Protein AF-A0A7J3SBD9-F1 (afdb_monomer_lite)

pLDDT: mean 90.38, std 11.75, range [34.44, 98.69]

Radius of gyration: 13.77 Å; chains: 1; bounding box: 32×30×34 Å

Secondary structure (DSSP, 8-state):
--------TT-EEESSSS-SHHHHTT-EEEEE-TTSEEE--SSEEEEEEEEEEE----STT-BSEEEEEEEE-SSSEEEEEESEEE---TT-EEETT-EEEEE--BTTS-TTPPP-EEEEEEETTSSS-----

Structure (mmCIF, N/CA/C/O backbone):
data_AF-A0A7J3SBD9-F1
#
_entry.id   AF-A0A7J3SBD9-F1
#
loop_
_atom_site.group_PDB
_atom_site.id
_atom_site.type_symbol
_atom_site.label_atom_id
_atom_site.label_alt_id
_atom_site.label_comp_id
_atom_site.label_asym_id
_atom_site.label_entity_id
_atom_site.label_seq_id
_atom_site.pdbx_PDB_ins_code
_atom_site.Cartn_x
_atom_site.Cartn_y
_atom_site.Cartn_z
_atom_site.occupancy
_atom_site.B_iso_or_equiv
_atom_site.auth_seq_id
_atom_site.auth_comp_id
_atom_site.auth_asym_id
_atom_site.auth_atom_id
_atom_site.pdbx_PDB_model_num
ATOM 1 N N . MET A 1 1 ? -13.596 -10.921 14.491 1.00 57.19 1 MET A N 1
ATOM 2 C CA . MET A 1 1 ? -14.164 -9.992 13.485 1.00 57.19 1 MET A CA 1
ATOM 3 C C . MET A 1 1 ? -13.246 -9.989 12.276 1.00 57.19 1 MET A C 1
ATOM 5 O O . MET A 1 1 ? -12.046 -10.115 12.472 1.00 57.19 1 MET A O 1
ATOM 9 N N . GLY A 1 2 ? -13.786 -9.919 11.061 1.00 80.25 2 GLY A N 1
ATOM 10 C CA . GLY A 1 2 ? -12.995 -9.864 9.826 1.00 80.25 2 GLY A CA 1
ATOM 11 C C . GLY A 1 2 ? -13.245 -8.557 9.080 1.00 80.25 2 GLY A C 1
ATOM 12 O O . GLY A 1 2 ? -14.334 -7.993 9.192 1.00 80.25 2 GLY A O 1
ATOM 13 N N . PHE A 1 3 ? -12.255 -8.088 8.324 1.00 86.00 3 PHE A N 1
ATOM 14 C CA . PHE A 1 3 ? -12.401 -6.937 7.434 1.00 86.00 3 PHE A CA 1
ATOM 15 C C . PHE A 1 3 ? -12.932 -7.383 6.071 1.00 86.00 3 PHE A C 1
ATOM 17 O O . PHE A 1 3 ? -12.576 -8.452 5.575 1.00 86.00 3 PHE A O 1
ATOM 24 N N . LYS A 1 4 ? -13.784 -6.558 5.456 1.00 91.50 4 LYS A N 1
ATOM 25 C CA . LYS A 1 4 ? -14.245 -6.757 4.079 1.00 91.50 4 LYS A CA 1
ATOM 26 C C . LYS A 1 4 ? -13.473 -5.822 3.165 1.00 91.50 4 LYS A C 1
ATOM 28 O O . LYS A 1 4 ? -13.714 -4.621 3.185 1.00 91.50 4 LYS A O 1
ATOM 33 N N . LEU A 1 5 ? -12.577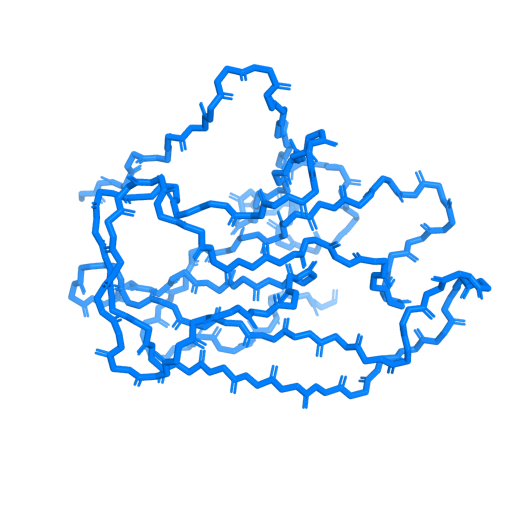 -6.390 2.369 1.00 92.44 5 LEU A N 1
ATOM 34 C CA . LEU A 1 5 ? -11.884 -5.666 1.315 1.00 92.44 5 LEU A CA 1
ATOM 35 C C . LEU A 1 5 ? -12.827 -5.477 0.119 1.00 92.44 5 LEU A C 1
ATOM 37 O O . LEU A 1 5 ? -13.402 -6.448 -0.375 1.00 92.44 5 LEU A O 1
ATOM 41 N N . LYS A 1 6 ? -12.999 -4.237 -0.332 1.00 95.62 6 LYS A N 1
ATOM 42 C CA . LYS A 1 6 ? -13.851 -3.868 -1.465 1.00 95.62 6 LYS A CA 1
ATOM 43 C C . LYS A 1 6 ? -12.973 -3.347 -2.595 1.00 95.62 6 LYS A C 1
ATOM 45 O O . LYS A 1 6 ? -12.241 -2.378 -2.425 1.00 95.62 6 LYS A O 1
ATOM 50 N N . ILE A 1 7 ? -13.053 -4.011 -3.742 1.00 94.38 7 ILE A N 1
ATOM 51 C CA . ILE A 1 7 ? -12.238 -3.715 -4.920 1.00 94.38 7 ILE A CA 1
ATOM 52 C C . ILE A 1 7 ? -13.174 -3.222 -6.032 1.00 94.38 7 ILE A C 1
ATOM 54 O O . ILE A 1 7 ? -14.200 -3.868 -6.264 1.00 94.38 7 ILE A O 1
ATOM 58 N N . PRO A 1 8 ? -12.868 -2.093 -6.699 1.00 94.25 8 PRO A N 1
ATOM 59 C CA . PRO A 1 8 ? -13.694 -1.580 -7.786 1.00 94.25 8 PRO A CA 1
ATOM 60 C C . PRO A 1 8 ? -13.836 -2.572 -8.943 1.00 94.25 8 PRO A C 1
ATOM 62 O O . PRO A 1 8 ? -12.922 -3.342 -9.247 1.00 94.25 8 PRO A O 1
ATOM 65 N N . ASN A 1 9 ? -14.963 -2.494 -9.651 1.00 93.94 9 ASN A N 1
ATOM 66 C CA . ASN A 1 9 ? -15.144 -3.232 -10.899 1.00 93.94 9 ASN A CA 1
ATOM 67 C C . ASN A 1 9 ? -14.053 -2.848 -11.912 1.00 93.94 9 ASN A C 1
ATOM 69 O O . ASN A 1 9 ? -13.695 -1.680 -12.034 1.00 93.94 9 ASN A O 1
ATOM 73 N N . GLY A 1 10 ? -13.536 -3.837 -12.644 1.00 92.44 10 GLY A N 1
ATOM 74 C CA . GLY A 1 10 ? -12.458 -3.643 -13.621 1.00 92.44 10 GLY A CA 1
ATOM 75 C C . GLY A 1 10 ? -11.044 -3.706 -13.035 1.00 92.44 10 GLY A C 1
ATOM 76 O O . GLY A 1 10 ? -10.091 -3.850 -13.795 1.00 92.44 10 GLY A O 1
ATOM 77 N N . CYS A 1 11 ? -10.894 -3.675 -11.708 1.00 95.38 11 CYS A N 1
ATOM 78 C CA . CYS A 1 11 ? -9.638 -4.014 -11.042 1.00 95.38 11 CYS A CA 1
ATOM 79 C C . CYS A 1 11 ? -9.531 -5.535 -10.841 1.00 95.38 11 CYS A C 1
ATOM 81 O O . CYS A 1 11 ? -10.537 -6.245 -10.789 1.00 95.38 11 CYS A O 1
ATOM 83 N N . TRP A 1 12 ? -8.309 -6.041 -10.687 1.00 93.88 12 TRP A N 1
ATOM 84 C CA . TRP A 1 12 ? -8.058 -7.433 -10.302 1.00 93.88 12 TRP A CA 1
ATOM 85 C C . TRP A 1 12 ? -7.147 -7.489 -9.085 1.00 93.88 12 TRP A C 1
ATOM 87 O O . TRP A 1 12 ? -6.507 -6.505 -8.722 1.00 93.88 12 TRP A O 1
ATOM 97 N N . PHE A 1 13 ? -7.099 -8.642 -8.429 1.00 93.94 13 PHE A N 1
ATOM 98 C CA . PHE A 1 13 ? -6.229 -8.852 -7.283 1.00 93.94 13 PHE A CA 1
ATOM 99 C C . PHE A 1 13 ? -5.640 -10.253 -7.285 1.00 93.94 13 PHE A C 1
ATOM 101 O O . PHE A 1 13 ? -6.162 -11.165 -7.928 1.00 93.94 13 PHE A O 1
ATOM 108 N N . SER A 1 14 ? -4.557 -10.429 -6.539 1.00 90.44 14 SER A N 1
ATOM 109 C CA . SER A 1 14 ? -3.963 -11.734 -6.307 1.00 90.44 14 SER A CA 1
ATOM 110 C C . SER A 1 14 ? -3.364 -11.823 -4.915 1.00 90.44 14 SER A C 1
ATOM 112 O O . SER A 1 14 ? -2.690 -10.910 -4.450 1.00 90.44 14 SER A O 1
ATOM 114 N N . PHE A 1 15 ? -3.563 -12.969 -4.275 1.00 86.88 15 PHE A N 1
ATOM 115 C CA . PHE A 1 15 ? -2.837 -13.334 -3.063 1.00 86.88 15 PHE A CA 1
ATOM 116 C C . PHE A 1 15 ? -1.486 -13.986 -3.371 1.00 86.88 15 PHE A C 1
ATOM 118 O O . PHE A 1 15 ? -0.675 -14.116 -2.467 1.00 86.88 15 PHE A O 1
ATOM 125 N N . PHE A 1 16 ? -1.217 -14.386 -4.621 1.00 81.75 16 PHE A N 1
ATOM 126 C CA . PHE A 1 16 ? -0.141 -15.335 -4.945 1.00 81.75 16 PHE A CA 1
ATOM 127 C C . PHE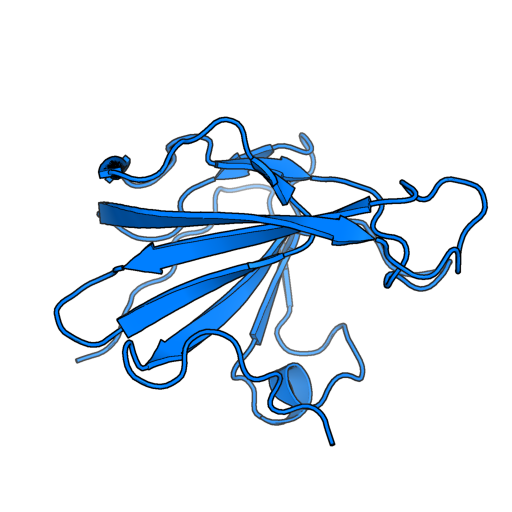 A 1 16 ? 0.767 -14.903 -6.100 1.00 81.75 16 PHE A C 1
ATOM 129 O O . PHE A 1 16 ? 1.577 -15.700 -6.566 1.00 81.75 16 PHE A O 1
ATOM 136 N N . ASN A 1 17 ? 0.640 -13.669 -6.598 1.00 75.44 17 ASN A N 1
ATOM 137 C CA . ASN A 1 17 ? 1.406 -13.236 -7.773 1.00 75.44 17 ASN A CA 1
ATOM 138 C C . ASN A 1 17 ? 2.870 -12.883 -7.466 1.00 75.44 17 ASN A C 1
ATOM 140 O O . ASN A 1 17 ? 3.661 -12.650 -8.380 1.00 75.44 17 ASN A O 1
ATOM 144 N N . SER A 1 18 ? 3.237 -12.868 -6.187 1.00 67.06 18 SER A N 1
ATOM 145 C CA . SER A 1 18 ? 4.558 -12.471 -5.727 1.00 67.06 18 SER A CA 1
ATOM 146 C C . SER A 1 18 ? 5.181 -13.590 -4.878 1.00 67.06 18 SER A C 1
ATOM 148 O O . SER A 1 18 ? 4.494 -14.209 -4.066 1.00 67.06 18 SER A O 1
ATOM 150 N N . PRO A 1 19 ? 6.487 -13.886 -5.030 1.00 63.72 19 PRO A N 1
ATOM 151 C CA . PRO A 1 19 ? 7.137 -15.003 -4.336 1.00 63.72 19 PRO A CA 1
ATOM 152 C C . PRO A 1 19 ? 7.422 -14.721 -2.851 1.00 63.72 19 PRO A C 1
ATOM 154 O O . PRO A 1 19 ? 7.948 -15.599 -2.156 1.00 63.72 19 PRO A O 1
ATOM 157 N N . TYR A 1 20 ? 7.112 -13.505 -2.380 1.00 65.12 20 TYR A N 1
ATOM 158 C CA . TYR A 1 20 ? 7.392 -13.044 -1.025 1.00 65.12 20 TYR A CA 1
ATOM 159 C C . TYR A 1 20 ? 6.582 -13.824 0.019 1.00 65.12 20 TYR A C 1
ATOM 161 O O . TYR A 1 20 ? 5.431 -14.188 -0.241 1.00 65.12 20 TYR A O 1
ATOM 169 N N . PRO A 1 21 ? 7.143 -14.083 1.214 1.00 59.38 21 PRO A N 1
ATOM 170 C CA . PRO A 1 21 ? 6.483 -14.936 2.200 1.00 59.38 21 PRO A CA 1
ATOM 171 C C . PRO A 1 21 ? 5.085 -14.484 2.620 1.00 59.38 21 PRO A C 1
ATOM 173 O O . PRO A 1 21 ? 4.250 -15.349 2.865 1.00 59.38 21 PRO A O 1
ATOM 176 N N . SER A 1 22 ? 4.781 -13.182 2.599 1.00 60.03 22 SER A N 1
ATOM 177 C CA . SER A 1 22 ? 3.434 -12.689 2.904 1.00 60.03 22 SER A CA 1
ATOM 178 C C . SER A 1 22 ? 2.363 -13.185 1.920 1.00 60.03 22 SER A C 1
ATOM 180 O O . SER A 1 22 ? 1.233 -13.446 2.325 1.00 60.03 22 SER A O 1
ATOM 182 N N . HIS A 1 23 ? 2.716 -13.443 0.661 1.00 70.44 23 HIS A N 1
ATOM 183 C CA . HIS A 1 23 ? 1.831 -14.095 -0.310 1.00 70.44 23 HIS A CA 1
ATOM 184 C C . HIS A 1 23 ? 1.715 -15.606 -0.076 1.00 70.44 23 HIS A C 1
ATOM 186 O O . HIS A 1 23 ? 0.644 -16.186 -0.243 1.00 70.44 23 HIS A O 1
ATOM 192 N N . ARG A 1 24 ? 2.785 -16.259 0.400 1.00 64.75 24 ARG A N 1
ATOM 193 C CA . ARG A 1 24 ? 2.741 -17.685 0.780 1.00 64.75 24 ARG A CA 1
ATOM 194 C C . ARG A 1 24 ? 1.831 -17.923 1.983 1.00 64.75 24 ARG A C 1
ATOM 196 O O . ARG A 1 24 ? 1.109 -18.913 2.007 1.00 64.75 24 ARG A O 1
ATOM 203 N N . SER A 1 25 ? 1.838 -17.013 2.958 1.00 67.38 25 SER A N 1
ATOM 204 C CA . SER A 1 25 ? 0.944 -17.055 4.121 1.00 67.38 25 SER A CA 1
ATOM 205 C C . SER A 1 25 ? -0.437 -16.447 3.862 1.00 67.38 25 SER A C 1
ATOM 207 O O . SER A 1 25 ? -1.233 -16.378 4.794 1.00 67.38 25 SER A O 1
ATOM 209 N N . SER A 1 26 ? -0.739 -16.004 2.631 1.00 71.50 26 SER A N 1
ATOM 210 C CA . SER A 1 26 ? -1.988 -15.293 2.294 1.00 71.50 26 SER A CA 1
ATOM 211 C C . SER A 1 26 ? -2.257 -14.072 3.192 1.00 71.50 26 SER A C 1
ATOM 213 O O . SER A 1 26 ? -3.404 -13.715 3.448 1.00 71.50 26 SER A O 1
ATOM 215 N N . SER A 1 27 ? -1.194 -13.441 3.697 1.00 77.88 27 SER A N 1
ATOM 216 C CA . SER A 1 27 ? -1.247 -12.243 4.541 1.00 77.88 27 SER A CA 1
ATOM 217 C C . SER A 1 27 ? -1.002 -10.947 3.761 1.00 77.88 27 SER A C 1
ATOM 219 O O . SER A 1 27 ? -1.042 -9.870 4.353 1.00 77.88 27 SER A O 1
ATOM 221 N N . ALA A 1 28 ? -0.749 -11.056 2.454 1.00 86.50 28 ALA A N 1
ATOM 222 C CA . ALA A 1 28 ? -0.660 -9.950 1.513 1.00 86.50 28 ALA A CA 1
ATOM 223 C C . ALA A 1 28 ? -1.627 -10.136 0.344 1.00 86.50 28 ALA A C 1
ATOM 225 O O . ALA A 1 28 ? -1.909 -11.261 -0.081 1.00 86.50 28 ALA A O 1
ATOM 226 N N . ILE A 1 29 ? -2.082 -9.016 -0.202 1.00 91.75 29 ILE A N 1
ATOM 227 C CA . ILE A 1 29 ? -2.864 -8.950 -1.426 1.00 91.75 29 ILE A CA 1
ATOM 228 C C . ILE A 1 29 ? -2.281 -7.877 -2.345 1.00 91.75 29 ILE A C 1
ATOM 230 O O . ILE A 1 29 ? -2.068 -6.737 -1.937 1.00 91.75 29 ILE A O 1
ATOM 234 N N . ASP A 1 30 ? -2.052 -8.249 -3.598 1.00 94.56 30 ASP A N 1
ATOM 235 C CA . ASP A 1 30 ? -1.683 -7.317 -4.657 1.00 94.56 30 ASP A CA 1
ATOM 236 C C . ASP A 1 30 ? -2.961 -6.912 -5.390 1.00 94.56 30 ASP A C 1
ATOM 238 O O . ASP A 1 30 ? -3.669 -7.776 -5.911 1.00 94.56 30 ASP A O 1
ATOM 242 N N . ILE A 1 31 ? -3.267 -5.616 -5.427 1.00 95.69 31 ILE A N 1
ATOM 243 C CA . ILE A 1 31 ? -4.436 -5.056 -6.115 1.00 95.69 31 ILE A CA 1
ATOM 244 C C . ILE A 1 31 ? -3.960 -4.239 -7.312 1.00 95.69 31 ILE A C 1
ATOM 246 O O . ILE A 1 31 ? -3.133 -3.335 -7.193 1.00 95.69 31 ILE A O 1
ATOM 250 N N . TYR A 1 32 ? -4.499 -4.550 -8.481 1.00 96.12 32 TYR A N 1
ATOM 251 C CA . TYR A 1 32 ? -4.113 -3.953 -9.747 1.00 96.12 32 TYR A CA 1
ATOM 252 C C . TYR A 1 32 ? -5.194 -2.980 -10.199 1.00 96.12 32 TYR A C 1
ATOM 254 O O . TYR A 1 32 ? -6.339 -3.373 -10.435 1.00 96.12 32 TYR A O 1
ATOM 262 N N . TYR A 1 33 ? -4.800 -1.717 -10.332 1.00 96.69 33 TYR A N 1
ATOM 263 C CA . TYR A 1 33 ? -5.660 -0.616 -10.748 1.00 96.69 33 TYR A CA 1
ATOM 264 C C . TYR A 1 33 ? -5.295 -0.214 -12.184 1.00 96.69 33 TYR A C 1
ATOM 266 O O . TYR A 1 33 ? -4.217 0.354 -12.373 1.00 96.69 33 TYR A O 1
ATOM 274 N N . PRO A 1 34 ? -6.147 -0.480 -13.194 1.00 94.31 34 PRO A N 1
ATOM 275 C CA . PRO A 1 34 ? -5.869 -0.125 -14.593 1.00 94.31 34 PRO A CA 1
ATOM 276 C C . PRO A 1 34 ? -5.574 1.362 -14.795 1.00 94.31 34 PRO A C 1
ATOM 278 O O . PRO A 1 34 ? -4.669 1.718 -15.542 1.00 94.31 34 PRO A O 1
ATOM 281 N N . GLU A 1 35 ? -6.298 2.213 -14.066 1.00 94.25 35 GLU A N 1
ATOM 282 C CA . GLU A 1 35 ? -6.149 3.673 -14.097 1.00 94.25 35 GLU A CA 1
ATOM 283 C C . GLU A 1 35 ? -4.904 4.165 -13.333 1.00 94.25 35 GLU A C 1
ATOM 285 O O . GLU A 1 35 ? -4.554 5.342 -13.380 1.00 94.25 35 GLU A O 1
ATOM 290 N N . GLY A 1 36 ? -4.206 3.272 -12.621 1.00 96.38 36 GLY A N 1
ATOM 291 C CA . GLY A 1 36 ? -2.975 3.598 -11.904 1.00 96.38 36 GLY A CA 1
ATOM 292 C C . GLY A 1 36 ? -3.169 4.440 -10.640 1.00 96.38 36 GLY A C 1
ATOM 293 O O . GLY A 1 36 ? -2.194 5.016 -10.155 1.00 96.38 36 GLY A O 1
ATOM 294 N N . GLU A 1 37 ? -4.378 4.498 -10.080 1.00 97.62 37 GLU A N 1
ATOM 295 C CA . GLU A 1 37 ? -4.680 5.157 -8.804 1.00 97.62 37 GLU A CA 1
ATOM 296 C C . GLU A 1 37 ? -5.125 4.127 -7.758 1.00 97.62 37 GLU A C 1
ATOM 298 O O . GLU A 1 37 ? -6.100 3.405 -7.955 1.00 97.62 37 GLU A O 1
ATOM 303 N N . GLY A 1 38 ? -4.381 4.036 -6.655 1.00 97.75 38 GLY A N 1
ATOM 304 C CA . GLY A 1 38 ? -4.719 3.194 -5.514 1.00 97.75 38 GLY A CA 1
ATOM 305 C C . GLY A 1 38 ? -5.815 3.842 -4.678 1.00 97.75 38 GLY A C 1
ATOM 306 O O . GLY A 1 38 ? -5.721 5.021 -4.334 1.00 97.75 38 GLY A O 1
ATOM 307 N N . LEU A 1 39 ? -6.834 3.059 -4.332 1.00 98.12 39 LEU A N 1
ATOM 308 C CA . LEU A 1 39 ? -8.016 3.523 -3.606 1.00 98.12 39 LEU A CA 1
ATOM 309 C C . LEU A 1 39 ? -8.145 2.805 -2.268 1.00 98.12 39 LEU A C 1
ATOM 311 O O . LEU A 1 39 ? -7.821 1.619 -2.167 1.00 98.12 39 LEU A O 1
ATOM 315 N N . MET A 1 40 ? -8.680 3.503 -1.269 1.00 97.81 40 MET A N 1
ATOM 316 C CA . MET A 1 40 ? -8.972 2.949 0.047 1.00 97.81 40 MET A CA 1
ATOM 317 C C . MET A 1 40 ? -9.959 1.778 -0.069 1.00 97.81 40 MET A C 1
ATOM 319 O O . MET A 1 40 ? -11.101 1.987 -0.483 1.00 97.81 40 MET A O 1
ATOM 323 N N . PRO A 1 41 ? -9.559 0.541 0.285 1.00 96.50 41 PRO A N 1
ATOM 324 C CA . PRO A 1 41 ? -10.375 -0.640 0.019 1.00 96.50 41 PRO A CA 1
ATOM 325 C C . PRO A 1 41 ? -11.213 -1.088 1.230 1.00 96.50 41 PRO A C 1
ATOM 327 O O . PRO A 1 41 ? -11.858 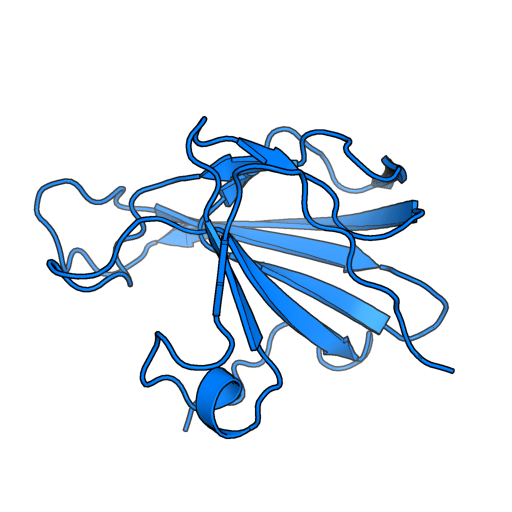-2.136 1.177 1.00 96.50 41 PRO A O 1
ATOM 330 N N . ILE A 1 42 ? -11.189 -0.329 2.331 1.00 96.12 42 ILE A N 1
ATOM 331 C CA . ILE A 1 42 ? -11.935 -0.572 3.577 1.00 96.12 42 ILE A CA 1
ATOM 332 C C . ILE A 1 42 ? -12.853 0.628 3.859 1.00 96.12 42 ILE A C 1
ATOM 334 O O . ILE A 1 42 ? -12.588 1.727 3.384 1.00 96.12 42 ILE A O 1
ATOM 338 N N . ASP A 1 43 ? -13.934 0.414 4.617 1.00 96.69 43 ASP A N 1
ATOM 339 C CA . ASP A 1 43 ? -14.985 1.414 4.874 1.00 96.69 43 ASP A CA 1
ATOM 340 C C . ASP A 1 43 ? -14.462 2.754 5.412 1.00 96.69 43 ASP A C 1
ATOM 342 O O . ASP A 1 43 ? -14.890 3.810 4.945 1.00 96.69 43 ASP A O 1
ATOM 346 N N . GLU A 1 44 ? -13.525 2.716 6.358 1.00 97.31 44 GLU A N 1
ATOM 347 C CA . GLU A 1 44 ? -12.827 3.901 6.846 1.00 97.31 44 GLU A CA 1
ATOM 348 C C . GLU A 1 44 ? -11.480 3.547 7.486 1.00 97.31 44 GLU A C 1
ATOM 350 O O . GLU A 1 44 ? -11.248 2.409 7.905 1.00 97.31 44 GLU A O 1
ATOM 355 N N . GLY A 1 45 ? -10.596 4.538 7.586 1.00 97.69 45 GLY A N 1
ATOM 356 C CA . GLY A 1 45 ? -9.324 4.423 8.288 1.00 97.69 45 GLY A CA 1
ATOM 357 C C . GLY A 1 45 ? -8.671 5.778 8.533 1.00 97.69 45 GLY A C 1
ATOM 358 O O . GLY A 1 45 ? -9.094 6.793 7.983 1.00 97.69 45 GLY A O 1
ATOM 359 N N . ILE A 1 46 ? -7.643 5.797 9.379 1.00 98.56 46 ILE A N 1
ATOM 360 C CA . ILE A 1 46 ? -6.845 7.000 9.658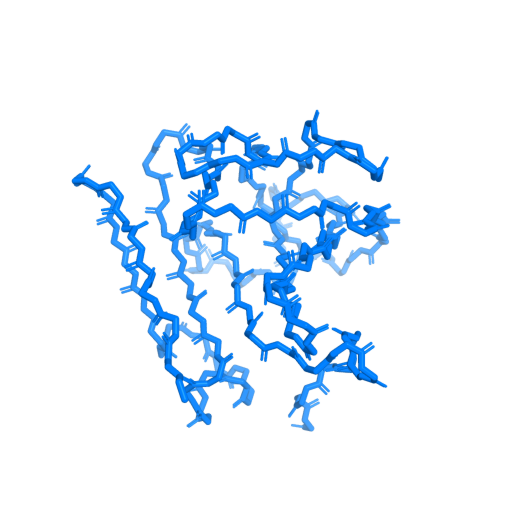 1.00 98.56 46 ILE A CA 1
ATOM 361 C C . ILE A 1 46 ? -5.408 6.737 9.231 1.00 98.56 46 ILE A C 1
ATOM 363 O O . ILE A 1 46 ? -4.805 5.756 9.672 1.00 98.56 46 ILE A O 1
ATOM 367 N N . VAL A 1 47 ? -4.854 7.617 8.401 1.00 98.69 47 VAL A N 1
ATOM 368 C CA . VAL A 1 47 ? -3.450 7.551 7.992 1.00 98.69 47 VAL A CA 1
ATOM 369 C C . VAL A 1 47 ? -2.578 7.801 9.219 1.00 98.69 47 VAL A C 1
ATOM 371 O O . VAL A 1 47 ? -2.634 8.866 9.830 1.00 98.69 47 VAL A O 1
ATOM 374 N N . LEU A 1 48 ? -1.782 6.810 9.600 1.00 98.38 48 LEU A N 1
ATOM 375 C CA . LEU A 1 48 ? -0.825 6.925 10.696 1.00 98.38 48 LEU A CA 1
ATOM 376 C C . LEU A 1 48 ? 0.491 7.514 10.205 1.00 98.38 48 LEU A C 1
ATOM 378 O O . LEU A 1 48 ? 1.058 8.389 10.851 1.00 98.38 48 LEU A O 1
ATOM 382 N N . GLU A 1 49 ? 0.965 7.029 9.060 1.00 98.12 49 GLU A N 1
ATOM 383 C CA . GLU A 1 49 ? 2.299 7.337 8.572 1.00 98.12 49 GLU A CA 1
ATOM 384 C C . GLU A 1 49 ? 2.383 7.231 7.056 1.00 98.12 49 GLU A C 1
ATOM 386 O O . GLU A 1 49 ? 1.721 6.402 6.428 1.00 98.12 49 GLU A O 1
ATOM 391 N N . VAL A 1 50 ? 3.237 8.083 6.497 1.00 98.25 50 VAL A N 1
ATOM 392 C CA . VAL A 1 50 ? 3.681 8.054 5.113 1.00 98.25 50 VAL A CA 1
ATOM 393 C C . VAL A 1 50 ? 5.197 8.190 5.129 1.00 98.25 50 VAL A C 1
ATOM 395 O O . VAL A 1 50 ? 5.721 9.208 5.579 1.00 98.25 50 VAL A O 1
ATOM 398 N N . GLU A 1 51 ? 5.891 7.190 4.605 1.00 97.56 51 GLU A N 1
ATOM 399 C CA . GLU A 1 51 ? 7.346 7.173 4.518 1.00 97.56 51 GLU A CA 1
ATOM 400 C C . GLU A 1 51 ? 7.778 6.980 3.063 1.00 97.56 51 GLU A C 1
ATOM 402 O O . GLU A 1 51 ? 7.181 6.213 2.307 1.00 97.56 51 GLU A O 1
ATOM 407 N N . LYS A 1 52 ? 8.827 7.698 2.661 1.00 97.44 52 LYS A N 1
ATOM 408 C CA . LYS A 1 52 ? 9.489 7.550 1.365 1.00 97.44 52 LYS A CA 1
ATOM 409 C C . LYS A 1 52 ? 10.890 7.012 1.617 1.00 97.44 52 LYS A C 1
ATOM 411 O O . LYS A 1 52 ? 11.642 7.630 2.366 1.00 97.44 52 LYS A O 1
ATOM 416 N N . PHE A 1 53 ? 11.262 5.940 0.934 1.00 96.12 53 PHE A N 1
ATOM 417 C CA . PHE A 1 53 ? 12.560 5.296 1.117 1.00 96.12 53 PHE A CA 1
ATOM 418 C C . PHE A 1 53 ? 13.182 4.895 -0.222 1.00 96.12 53 PHE A C 1
ATOM 420 O O . PHE A 1 53 ? 12.499 4.783 -1.241 1.00 96.12 53 PHE A O 1
ATOM 427 N N . GLU A 1 54 ? 14.503 4.740 -0.242 1.00 94.94 54 GLU A N 1
ATOM 428 C CA . GLU A 1 54 ? 15.236 4.279 -1.423 1.00 94.94 54 GLU A CA 1
ATOM 429 C C . GLU A 1 54 ? 14.987 2.789 -1.666 1.00 94.94 54 GLU A C 1
ATOM 431 O O . GLU A 1 54 ? 14.868 1.999 -0.727 1.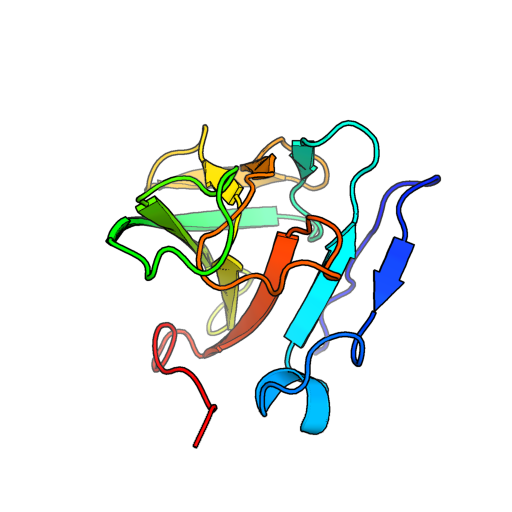00 94.94 54 GLU A O 1
ATOM 436 N N . CYS A 1 55 ? 14.917 2.391 -2.935 1.00 89.94 55 CYS A N 1
ATOM 437 C CA . CYS A 1 55 ? 14.714 0.997 -3.316 1.00 89.94 55 CYS A CA 1
ATOM 438 C C . CYS A 1 55 ? 15.731 0.545 -4.377 1.00 89.94 55 CYS A C 1
ATOM 440 O O . CYS A 1 55 ? 16.275 1.376 -5.107 1.00 89.94 55 CYS A O 1
ATOM 442 N N . PRO A 1 56 ? 16.019 -0.768 -4.478 1.00 86.38 56 PRO A N 1
ATOM 443 C CA . PRO A 1 56 ? 16.913 -1.292 -5.507 1.00 86.38 56 PRO A CA 1
ATOM 444 C C . PRO A 1 56 ? 16.391 -0.974 -6.907 1.00 86.38 56 PRO A C 1
ATOM 446 O O . PRO A 1 56 ? 15.193 -1.018 -7.131 1.00 86.38 56 PRO A O 1
ATOM 449 N N . VAL A 1 57 ? 17.261 -0.768 -7.892 1.00 82.25 57 VAL A N 1
ATOM 450 C CA . VAL A 1 57 ? 16.826 -0.553 -9.282 1.00 82.25 57 VAL A CA 1
ATOM 451 C C . VAL A 1 57 ? 16.862 -1.885 -10.037 1.00 82.25 57 VAL A C 1
ATOM 453 O O . VAL A 1 57 ? 17.847 -2.212 -10.694 1.00 82.25 57 VAL A O 1
ATOM 456 N N . ARG A 1 58 ? 15.803 -2.701 -9.908 1.00 83.50 58 ARG A N 1
ATOM 457 C CA . ARG A 1 58 ? 15.679 -3.984 -10.644 1.00 83.50 58 ARG A CA 1
ATOM 458 C C . ARG A 1 58 ? 15.130 -3.831 -12.062 1.00 83.50 58 ARG A C 1
ATOM 460 O O . ARG A 1 58 ? 15.207 -4.771 -12.852 1.00 83.50 58 ARG A O 1
ATOM 467 N N . ARG A 1 59 ? 14.568 -2.666 -12.384 1.00 83.38 59 ARG A N 1
ATOM 468 C CA . ARG A 1 59 ? 14.016 -2.326 -13.699 1.00 83.38 59 ARG A CA 1
ATOM 469 C C . ARG A 1 59 ? 14.536 -0.967 -14.143 1.00 83.38 59 ARG A C 1
ATOM 471 O O . ARG A 1 59 ? 14.737 -0.090 -13.311 1.00 83.38 59 ARG A O 1
ATOM 478 N N . ALA A 1 60 ? 14.699 -0.783 -15.450 1.00 86.94 60 ALA A N 1
ATOM 479 C CA . ALA A 1 60 ? 15.155 0.487 -16.014 1.00 86.94 60 ALA A CA 1
ATOM 480 C C . ALA A 1 60 ? 14.112 1.614 -15.890 1.00 86.94 60 ALA A C 1
ATOM 482 O O . ALA A 1 60 ? 14.478 2.782 -15.845 1.00 86.94 60 ALA A O 1
ATOM 483 N N . ASP A 1 61 ? 12.824 1.265 -15.828 1.00 90.94 61 ASP A N 1
ATOM 484 C CA . ASP A 1 61 ? 11.697 2.194 -15.694 1.00 90.94 61 ASP A CA 1
ATOM 485 C C . ASP A 1 61 ? 11.250 2.404 -14.237 1.00 90.94 61 ASP A C 1
ATOM 487 O O . ASP A 1 61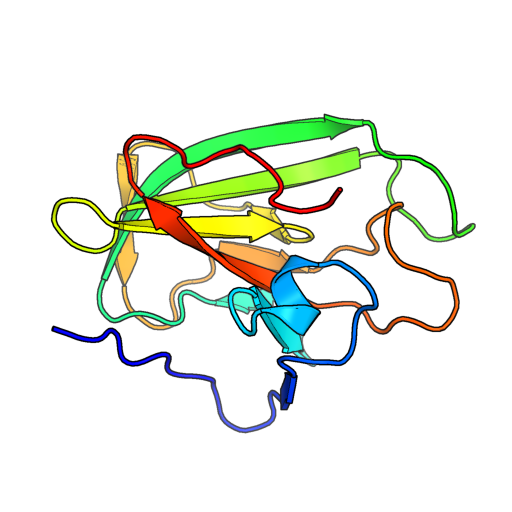 ? 10.254 3.086 -13.988 1.00 90.94 61 ASP A O 1
ATOM 491 N N . ALA A 1 62 ? 11.962 1.816 -13.270 1.00 93.06 62 ALA A N 1
ATOM 492 C CA . ALA A 1 62 ? 11.621 1.950 -11.863 1.00 93.06 62 ALA A CA 1
ATOM 493 C C . ALA A 1 62 ? 11.955 3.340 -11.312 1.00 93.06 62 ALA A C 1
ATOM 495 O O . ALA A 1 62 ? 12.978 3.948 -11.630 1.00 93.06 62 ALA A O 1
ATOM 496 N N . SER A 1 63 ? 11.104 3.805 -10.400 1.00 92.81 63 SER A N 1
ATOM 497 C CA . SER A 1 63 ? 11.436 4.907 -9.503 1.00 92.81 63 SER A CA 1
ATOM 498 C C . SER A 1 63 ? 12.615 4.503 -8.603 1.00 92.81 63 SER A C 1
ATOM 500 O O . SER A 1 63 ? 12.629 3.375 -8.112 1.00 92.81 63 SER A O 1
ATOM 502 N N . PRO A 1 64 ? 13.570 5.408 -8.305 1.00 92.56 64 PRO A N 1
ATOM 503 C CA . PRO A 1 64 ? 14.626 5.141 -7.321 1.00 92.56 64 PRO A CA 1
ATOM 504 C C . PRO A 1 64 ? 14.091 5.075 -5.879 1.00 92.56 64 PRO A C 1
ATOM 506 O O . PRO A 1 64 ? 14.806 4.685 -4.958 1.00 92.56 64 PRO A O 1
ATOM 509 N N . PHE A 1 65 ? 12.825 5.448 -5.677 1.00 95.50 65 PHE A N 1
ATOM 510 C CA . PHE A 1 65 ? 12.152 5.440 -4.385 1.00 95.50 65 PHE A CA 1
ATOM 511 C C . PHE A 1 65 ? 10.879 4.605 -4.411 1.00 95.50 65 PHE A C 1
ATOM 513 O O . PHE A 1 65 ? 10.161 4.588 -5.417 1.00 95.50 65 PHE A O 1
ATOM 520 N N . ASP A 1 66 ? 10.565 4.033 -3.258 1.00 96.88 66 ASP A N 1
ATOM 521 C CA . ASP A 1 66 ? 9.273 3.447 -2.938 1.00 96.88 66 ASP A CA 1
ATOM 522 C C . ASP A 1 66 ? 8.658 4.162 -1.727 1.00 96.88 66 ASP A C 1
ATOM 524 O O . ASP A 1 66 ? 9.264 5.061 -1.128 1.00 96.88 66 ASP A O 1
ATOM 528 N N . TYR A 1 67 ? 7.424 3.800 -1.409 1.00 97.50 67 TYR A N 1
ATOM 529 C CA . TYR A 1 67 ? 6.621 4.455 -0.396 1.00 97.50 67 TYR A CA 1
ATOM 530 C C . TYR A 1 67 ? 5.929 3.428 0.486 1.00 97.50 67 TYR A C 1
ATOM 532 O O . TYR A 1 67 ? 5.442 2.406 0.007 1.00 97.50 67 TYR A O 1
ATOM 540 N N . LEU A 1 68 ? 5.861 3.744 1.772 1.00 97.75 68 LEU A N 1
ATOM 541 C CA . LEU A 1 68 ? 5.086 3.039 2.775 1.00 97.75 68 LEU A CA 1
ATOM 542 C C . LEU A 1 68 ? 3.965 3.963 3.234 1.00 97.75 68 LEU A C 1
ATOM 544 O O . LEU A 1 68 ? 4.212 5.110 3.593 1.00 97.75 68 LEU A O 1
ATOM 548 N N . THR A 1 69 ? 2.735 3.463 3.239 1.00 98.56 69 THR A N 1
ATOM 549 C CA . THR A 1 69 ? 1.606 4.132 3.894 1.00 98.56 69 THR A CA 1
ATOM 550 C C . THR A 1 69 ? 0.992 3.182 4.910 1.00 98.56 69 THR A C 1
ATOM 552 O O . THR A 1 69 ? 0.660 2.043 4.576 1.00 98.56 69 THR A O 1
ATOM 555 N N . LEU A 1 70 ? 0.855 3.642 6.152 1.00 98.38 70 LEU A N 1
ATOM 556 C CA . LEU A 1 70 ? 0.195 2.909 7.227 1.00 98.38 70 LEU A CA 1
ATOM 557 C C . LEU A 1 70 ? -1.161 3.546 7.517 1.00 98.38 70 LEU A C 1
ATOM 559 O O . LEU A 1 70 ? -1.233 4.732 7.832 1.00 98.38 70 LEU A O 1
ATOM 563 N N . ILE A 1 71 ? -2.235 2.760 7.447 1.00 98.38 71 ILE A N 1
ATOM 564 C CA . ILE A 1 71 ? -3.602 3.222 7.723 1.00 98.38 71 ILE A CA 1
ATOM 565 C C . ILE A 1 71 ? -4.195 2.358 8.826 1.00 98.38 71 ILE A C 1
ATOM 567 O O . ILE A 1 71 ? -4.368 1.155 8.650 1.00 98.38 71 ILE A O 1
ATOM 571 N N . ARG A 1 72 ? -4.544 2.952 9.967 1.00 97.62 72 ARG A N 1
ATOM 572 C CA . ARG A 1 72 ? -5.236 2.230 11.037 1.00 97.62 72 ARG A CA 1
ATOM 573 C C . ARG A 1 72 ? -6.683 1.971 10.643 1.00 97.62 72 ARG A C 1
ATOM 575 O O . ARG A 1 72 ? -7.412 2.914 10.337 1.00 97.62 72 ARG A O 1
ATOM 582 N N . VAL A 1 73 ? -7.087 0.707 10.702 1.00 95.19 73 VAL A N 1
ATOM 583 C CA . VAL A 1 73 ? -8.447 0.235 10.437 1.00 95.19 73 VAL A CA 1
ATOM 584 C C . VAL A 1 73 ? -8.910 -0.583 11.644 1.00 95.19 73 VAL A C 1
ATOM 586 O O . VAL A 1 73 ? -8.442 -1.687 11.882 1.00 95.19 73 VAL A O 1
ATOM 589 N N . GLY A 1 74 ? -9.806 -0.026 12.460 1.00 92.69 74 GLY A N 1
ATOM 590 C CA . GLY A 1 74 ? -10.183 -0.616 13.752 1.00 92.69 74 GLY A CA 1
ATOM 591 C C . GLY A 1 74 ? -9.190 -0.321 14.886 1.00 92.69 74 GLY A C 1
ATOM 592 O O . GLY A 1 74 ? -8.384 0.604 14.793 1.00 92.69 74 GLY A O 1
ATOM 593 N N . GLU A 1 75 ? -9.287 -1.077 15.983 1.00 91.94 75 GLU A N 1
ATOM 594 C CA . GLU A 1 75 ? -8.532 -0.802 17.217 1.00 91.94 75 GLU A CA 1
ATOM 595 C C . GLU A 1 75 ? -7.042 -1.150 17.082 1.00 91.94 75 GLU A C 1
ATOM 597 O O . GLU A 1 75 ? -6.198 -0.271 17.251 1.00 91.94 75 GLU A O 1
ATOM 602 N N . ASP A 1 76 ? -6.734 -2.391 16.685 1.00 93.56 76 ASP A N 1
ATOM 603 C CA . ASP A 1 76 ? -5.370 -2.948 16.689 1.00 93.56 76 ASP A CA 1
ATOM 604 C C . ASP A 1 76 ? -4.866 -3.395 15.307 1.00 93.56 76 ASP A C 1
ATOM 606 O O . ASP A 1 76 ? -3.874 -4.124 15.207 1.00 93.56 76 ASP A O 1
ATOM 610 N N . VAL A 1 77 ? -5.535 -2.985 14.224 1.00 94.25 77 VAL A N 1
ATOM 611 C CA . VAL A 1 77 ? -5.188 -3.409 12.860 1.00 94.25 77 VAL A CA 1
ATOM 612 C C . VAL A 1 77 ? -4.764 -2.225 11.998 1.00 94.25 77 VAL A C 1
ATOM 614 O O . VAL A 1 77 ? -5.358 -1.148 12.021 1.00 94.25 77 VAL A O 1
ATOM 617 N N . VAL A 1 78 ? -3.703 -2.439 11.227 1.00 95.88 78 VAL A N 1
ATOM 618 C CA . VAL A 1 78 ? -3.103 -1.465 10.317 1.00 95.88 78 VAL A CA 1
ATOM 619 C C . VAL A 1 78 ? -3.014 -2.077 8.926 1.00 95.88 78 VAL A C 1
ATOM 621 O O . VAL A 1 78 ? -2.524 -3.192 8.762 1.00 95.88 78 VAL A O 1
ATOM 624 N N . LEU A 1 79 ? -3.472 -1.345 7.916 1.00 95.81 79 LEU A N 1
ATOM 625 C CA . LEU A 1 79 ? -3.147 -1.613 6.524 1.00 95.81 79 LEU A CA 1
ATOM 626 C C . LEU A 1 79 ? -1.752 -1.070 6.248 1.00 95.81 79 LEU A C 1
ATOM 628 O O . LEU A 1 79 ? -1.514 0.130 6.388 1.00 95.81 79 LEU A O 1
ATOM 632 N N . LYS A 1 80 ? -0.850 -1.952 5.841 1.00 96.50 80 LYS A N 1
ATOM 633 C CA . LYS A 1 80 ? 0.453 -1.591 5.297 1.00 96.50 80 LYS A CA 1
ATOM 634 C C . LYS A 1 80 ? 0.353 -1.589 3.782 1.00 96.50 80 LYS A C 1
ATOM 636 O O . LYS A 1 80 ? 0.035 -2.621 3.199 1.00 96.50 80 LYS A O 1
ATOM 641 N N . ILE A 1 81 ? 0.631 -0.447 3.166 1.00 97.44 81 ILE A N 1
ATOM 642 C CA . ILE A 1 81 ? 0.533 -0.253 1.721 1.00 97.44 81 ILE A CA 1
ATOM 643 C C . ILE A 1 81 ? 1.905 0.102 1.153 1.00 97.44 81 ILE A C 1
ATOM 645 O O . ILE A 1 81 ? 2.578 0.984 1.686 1.00 97.44 81 ILE A O 1
ATOM 649 N N . LEU A 1 82 ? 2.296 -0.575 0.070 1.00 96.62 82 LEU A N 1
ATOM 650 C CA . LEU A 1 82 ? 3.525 -0.327 -0.688 1.00 96.62 82 LEU A CA 1
ATOM 651 C C . LEU A 1 82 ? 3.228 -0.077 -2.173 1.00 96.62 82 LEU A C 1
ATOM 653 O O . LEU A 1 82 ? 2.144 -0.404 -2.664 1.00 96.62 82 LEU A O 1
ATOM 657 N N . HIS A 1 83 ? 4.217 0.464 -2.893 1.00 96.38 83 HIS A N 1
ATOM 658 C CA . HIS A 1 83 ? 4.188 0.687 -4.348 1.00 96.38 83 HIS A CA 1
ATOM 659 C C . HIS A 1 83 ? 3.162 1.734 -4.809 1.00 96.38 83 HIS A C 1
ATOM 661 O O . HIS A 1 83 ? 2.785 1.796 -5.982 1.00 96.38 83 HIS A O 1
ATOM 667 N N . VAL A 1 84 ? 2.753 2.613 -3.893 1.00 98.25 84 VAL A N 1
ATOM 668 C CA . VAL A 1 84 ? 1.838 3.727 -4.152 1.00 98.25 84 VAL A CA 1
ATOM 669 C C . VAL A 1 84 ? 2.490 5.011 -3.678 1.00 98.25 84 VAL A C 1
ATOM 671 O O . VAL A 1 84 ? 2.752 5.160 -2.492 1.00 98.25 84 VAL A O 1
ATOM 674 N N . LYS A 1 85 ? 2.729 5.962 -4.584 1.00 98.25 85 LYS A N 1
ATOM 675 C CA . LYS A 1 85 ? 3.131 7.320 -4.215 1.00 98.25 85 LYS A CA 1
ATOM 676 C C . LYS A 1 85 ? 1.917 8.034 -3.610 1.00 98.25 85 LYS A C 1
ATOM 678 O O . LYS A 1 85 ? 0.998 8.354 -4.371 1.00 98.25 85 LYS A O 1
ATOM 683 N N . PRO A 1 86 ? 1.910 8.316 -2.299 1.00 98.00 86 PRO A N 1
ATOM 684 C CA . PRO A 1 86 ? 0.715 8.784 -1.622 1.00 98.00 86 PRO A CA 1
ATOM 685 C C . PRO A 1 86 ? 0.406 10.247 -1.955 1.00 98.00 86 PRO A C 1
ATOM 687 O O . PRO A 1 86 ? 1.317 11.061 -2.142 1.00 98.00 86 PRO A O 1
ATOM 690 N N . ASN A 1 87 ? -0.883 10.579 -2.016 1.00 97.44 87 ASN A N 1
ATOM 691 C CA . ASN A 1 87 ? -1.405 11.953 -2.029 1.00 97.44 87 ASN A CA 1
ATOM 692 C C . ASN A 1 87 ? -2.061 12.345 -0.686 1.00 97.44 87 ASN A C 1
ATOM 694 O O . ASN A 1 87 ? -2.511 13.481 -0.544 1.00 97.44 87 ASN A O 1
ATOM 698 N N . VAL A 1 88 ? -2.045 11.431 0.287 1.00 98.38 88 VAL A N 1
ATOM 699 C CA . VAL A 1 88 ? -2.599 11.581 1.639 1.00 98.38 88 VAL A CA 1
ATOM 700 C C . VAL A 1 88 ? -1.535 11.960 2.673 1.00 98.38 88 VAL A C 1
ATOM 702 O O . VAL A 1 88 ? -0.331 11.842 2.418 1.00 98.38 88 VAL A O 1
ATOM 705 N N . LYS A 1 89 ? -1.961 12.414 3.858 1.00 98.19 89 LYS A N 1
ATOM 706 C CA . LYS A 1 89 ? -1.063 12.827 4.956 1.00 98.19 89 LYS A CA 1
ATOM 707 C C . LYS A 1 89 ? -1.393 12.143 6.289 1.00 98.19 89 LYS A C 1
ATOM 709 O O . LYS A 1 89 ? -2.556 11.843 6.540 1.00 98.19 89 LYS A O 1
ATOM 714 N N . PRO A 1 90 ? -0.407 11.957 7.191 1.00 98.62 90 PRO A N 1
ATOM 715 C CA . PRO A 1 90 ? -0.673 11.514 8.559 1.00 98.62 90 PRO A CA 1
ATOM 716 C C . PRO A 1 90 ? -1.765 12.346 9.248 1.00 98.62 90 PRO A C 1
ATOM 718 O O . PRO A 1 90 ? -1.761 13.575 9.175 1.00 98.62 90 PRO A O 1
ATOM 721 N N . GLY A 1 91 ? -2.695 11.665 9.917 1.00 98.50 91 GLY A N 1
ATOM 722 C CA . GLY A 1 91 ? -3.871 12.244 10.568 1.00 98.50 91 GLY A CA 1
ATOM 723 C C . GLY A 1 91 ? -5.110 12.362 9.676 1.00 98.50 91 GLY A C 1
ATOM 724 O O . GLY A 1 91 ? -6.199 12.607 10.192 1.00 98.50 91 GLY A O 1
ATOM 725 N N . GLU A 1 92 ? -4.981 12.165 8.363 1.00 98.62 92 GLU A N 1
ATOM 726 C CA . GLU A 1 92 ? -6.112 12.201 7.439 1.00 98.62 92 GLU A CA 1
ATOM 727 C C . GLU A 1 92 ? -7.037 10.996 7.639 1.00 98.62 92 GLU A C 1
ATOM 729 O O . GLU A 1 92 ? -6.582 9.859 7.806 1.00 98.62 92 GLU A O 1
ATOM 734 N N . LYS A 1 93 ? -8.348 11.257 7.636 1.00 98.50 93 LYS A N 1
ATOM 735 C CA . LYS A 1 93 ? -9.374 10.217 7.654 1.00 98.50 93 LYS A CA 1
ATOM 736 C C . LYS A 1 93 ? -9.774 9.908 6.217 1.00 98.50 93 LYS A C 1
ATOM 738 O O . LYS A 1 93 ? -10.180 10.813 5.498 1.00 98.50 93 LYS A O 1
ATOM 743 N N . LEU A 1 94 ? -9.682 8.639 5.847 1.00 98.50 94 LEU A N 1
ATOM 744 C CA . LEU A 1 94 ? -10.083 8.134 4.541 1.00 98.50 94 LEU A CA 1
ATOM 745 C C . LEU A 1 94 ? -11.339 7.284 4.674 1.00 98.50 94 LEU A C 1
ATOM 747 O O . LEU A 1 94 ? -11.537 6.592 5.679 1.00 98.50 94 LEU A O 1
ATOM 751 N N . HIS A 1 95 ? -12.145 7.308 3.629 1.00 98.31 95 HIS A N 1
ATOM 752 C CA . HIS A 1 95 ? -13.331 6.499 3.432 1.00 98.31 95 HIS A CA 1
ATOM 753 C C . HIS A 1 95 ? -13.152 5.573 2.231 1.00 98.31 95 HIS A C 1
ATOM 755 O O . HIS A 1 95 ? -12.266 5.758 1.399 1.00 98.31 95 HIS A O 1
ATOM 761 N N . LEU A 1 96 ? -13.994 4.545 2.148 1.00 98.06 96 LEU A N 1
ATOM 762 C CA . LEU A 1 96 ? -14.007 3.619 1.020 1.00 98.06 96 LEU A CA 1
ATOM 763 C C . LEU A 1 96 ? -13.999 4.351 -0.329 1.00 98.06 96 LEU A C 1
ATOM 765 O O . LEU A 1 96 ? -14.915 5.112 -0.632 1.00 98.06 96 LEU A O 1
ATOM 769 N N . GLY A 1 97 ? -13.025 4.012 -1.171 1.00 97.56 97 GLY A N 1
ATOM 770 C CA . GLY A 1 97 ? -12.883 4.565 -2.514 1.00 97.56 97 GLY A CA 1
ATOM 771 C C . GLY A 1 97 ? -12.108 5.879 -2.583 1.00 97.56 97 GLY A C 1
ATOM 772 O O . GLY A 1 97 ? -11.809 6.306 -3.694 1.00 97.56 97 GLY A O 1
ATOM 773 N N . ASP A 1 98 ? -11.737 6.487 -1.452 1.00 98.38 98 ASP A N 1
ATOM 774 C CA . ASP A 1 98 ? -10.891 7.680 -1.465 1.00 98.38 98 ASP A CA 1
ATOM 775 C C . ASP A 1 98 ? -9.517 7.362 -2.083 1.00 98.38 98 ASP A C 1
ATOM 777 O O . ASP A 1 98 ? -8.958 6.282 -1.834 1.00 98.38 98 ASP A O 1
ATOM 781 N N . PRO A 1 99 ? -8.948 8.280 -2.885 1.00 98.06 99 PRO A N 1
ATOM 782 C CA . PRO A 1 99 ? -7.639 8.086 -3.489 1.00 98.06 99 PRO A CA 1
ATOM 783 C C . PRO A 1 99 ? -6.549 8.120 -2.419 1.00 98.06 99 PRO A C 1
ATOM 785 O O . PRO A 1 99 ? -6.422 9.086 -1.675 1.00 98.06 99 PRO A O 1
ATOM 788 N N . ILE A 1 100 ? -5.742 7.059 -2.370 1.00 98.38 100 ILE A N 1
ATOM 789 C CA . ILE A 1 100 ? -4.541 6.970 -1.527 1.00 98.38 100 ILE A CA 1
ATOM 790 C C . ILE A 1 100 ? -3.333 7.540 -2.265 1.00 98.38 100 ILE A C 1
ATOM 792 O O . ILE A 1 100 ? -2.430 8.113 -1.650 1.00 98.38 100 ILE A O 1
ATOM 796 N N . GLY A 1 101 ? -3.280 7.349 -3.586 1.00 98.38 101 GLY A N 1
ATOM 797 C CA . GLY A 1 101 ? -2.208 7.877 -4.414 1.00 98.38 101 GLY A CA 1
ATOM 798 C C . GLY A 1 101 ? -1.974 7.104 -5.705 1.00 98.38 101 GLY A C 1
ATOM 799 O O . GLY A 1 101 ? -2.707 6.189 -6.067 1.00 98.38 101 GLY A O 1
ATOM 800 N N . LYS A 1 102 ? -0.907 7.472 -6.412 1.00 98.44 102 LYS A N 1
ATOM 801 C CA . LYS A 1 102 ? -0.577 6.914 -7.727 1.00 98.44 102 LYS A CA 1
ATOM 802 C C . LYS A 1 102 ? 0.240 5.631 -7.591 1.00 98.44 102 LYS A C 1
ATOM 804 O O . LYS A 1 102 ? 1.285 5.646 -6.942 1.00 98.44 102 LYS A O 1
ATOM 809 N N . ILE A 1 103 ? -0.166 4.559 -8.266 1.00 97.88 103 ILE A N 1
ATOM 810 C CA . ILE A 1 103 ? 0.627 3.330 -8.370 1.00 97.88 103 ILE A CA 1
ATOM 811 C C . ILE A 1 103 ? 1.925 3.634 -9.129 1.00 97.88 103 ILE A C 1
ATOM 813 O O . ILE A 1 103 ? 1.909 4.250 -10.199 1.00 97.88 103 ILE A O 1
ATOM 817 N N . ILE A 1 104 ? 3.061 3.215 -8.574 1.00 96.69 104 ILE A N 1
ATOM 818 C CA . ILE A 1 104 ? 4.381 3.444 -9.168 1.00 96.69 104 ILE A CA 1
ATOM 819 C C . ILE A 1 104 ? 5.019 2.148 -9.657 1.00 96.69 104 ILE A C 1
ATOM 821 O O . ILE A 1 104 ? 4.725 1.051 -9.185 1.00 96.69 104 ILE A O 1
ATOM 825 N N . VAL A 1 105 ? 5.969 2.290 -10.580 1.00 95.38 105 VAL A N 1
ATOM 826 C CA . VAL A 1 105 ? 6.922 1.222 -10.878 1.00 95.38 105 VAL A CA 1
ATOM 827 C C . VAL A 1 105 ? 7.962 1.205 -9.756 1.00 95.38 105 VAL A C 1
ATOM 829 O O . VAL A 1 105 ? 8.951 1.937 -9.805 1.00 95.38 105 VAL A O 1
ATOM 832 N N . SER A 1 106 ? 7.707 0.422 -8.708 1.00 93.81 106 SER A N 1
ATOM 833 C CA . SER A 1 106 ? 8.673 0.229 -7.624 1.00 93.81 106 SER A CA 1
ATOM 834 C C . SER A 1 106 ? 9.893 -0.555 -8.107 1.00 93.81 106 SER A C 1
ATOM 836 O O . SER A 1 106 ? 9.780 -1.504 -8.887 1.00 93.81 106 SER A O 1
ATOM 838 N N . GLY A 1 107 ? 11.064 -0.190 -7.594 1.00 91.38 107 GLY A N 1
ATOM 839 C CA . GLY A 1 107 ? 12.313 -0.896 -7.840 1.00 91.38 107 GLY A CA 1
ATOM 840 C C . GLY A 1 107 ? 12.379 -2.315 -7.254 1.00 91.38 107 GLY A C 1
ATOM 841 O O . GLY A 1 107 ? 13.206 -3.123 -7.683 1.00 91.38 107 GLY A O 1
ATOM 842 N N . PHE A 1 108 ? 11.473 -2.674 -6.338 1.00 89.12 108 PHE A N 1
ATOM 843 C CA . PHE A 1 108 ? 11.334 -4.055 -5.859 1.00 89.12 108 PHE A CA 1
ATOM 844 C C . PHE A 1 108 ? 10.646 -4.976 -6.872 1.00 89.12 108 PHE A C 1
ATOM 846 O O . PHE A 1 108 ? 10.868 -6.192 -6.832 1.00 89.12 108 PHE A O 1
ATOM 853 N N . LEU A 1 109 ? 9.849 -4.419 -7.790 1.00 89.62 109 LEU A N 1
ATOM 854 C CA . LEU A 1 109 ? 9.120 -5.196 -8.786 1.00 89.62 109 LEU A CA 1
ATOM 855 C C . LEU A 1 109 ? 10.082 -5.854 -9.772 1.00 89.62 109 LEU A C 1
ATOM 857 O O . LEU A 1 109 ? 11.035 -5.246 -10.262 1.00 89.62 109 LEU A O 1
ATOM 861 N N . SER A 1 110 ? 9.795 -7.110 -10.107 1.00 88.25 110 SER A N 1
ATOM 862 C CA . SER A 1 110 ? 10.536 -7.801 -11.160 1.00 88.25 110 SER A CA 1
ATOM 863 C C . SER A 1 110 ? 10.135 -7.254 -12.539 1.00 88.25 110 SER A C 1
ATOM 865 O O . SER A 1 110 ? 9.032 -6.718 -12.685 1.00 88.25 110 SER A O 1
ATOM 867 N N . PRO A 1 111 ? 10.978 -7.400 -13.579 1.00 85.81 111 PRO A N 1
ATOM 868 C CA . PRO A 1 111 ? 10.665 -6.909 -14.926 1.00 85.81 111 PRO A CA 1
ATOM 869 C C . PRO A 1 111 ? 9.359 -7.449 -15.525 1.00 85.81 111 PRO A C 1
ATOM 871 O O . PRO A 1 111 ? 8.727 -6.771 -16.325 1.00 85.81 111 PRO A O 1
ATOM 874 N N . TRP A 1 112 ? 8.935 -8.649 -15.125 1.00 85.56 112 TRP A N 1
ATOM 875 C CA . TRP A 1 112 ? 7.681 -9.275 -15.562 1.00 85.56 112 TRP A CA 1
ATOM 876 C C . TRP A 1 112 ? 6.481 -8.970 -14.650 1.00 85.56 112 TRP A C 1
ATOM 878 O O . TRP A 1 112 ? 5.375 -9.434 -14.919 1.00 85.56 112 TRP A O 1
ATOM 888 N N . SER A 1 113 ? 6.672 -8.225 -13.557 1.00 88.75 113 SER A N 1
ATOM 889 C CA . SER A 1 113 ? 5.594 -7.874 -12.631 1.00 88.75 113 SER A CA 1
ATOM 890 C C . SER A 1 113 ? 4.833 -6.644 -13.129 1.00 88.75 113 SER A C 1
ATOM 892 O O . SER A 1 113 ? 5.413 -5.571 -13.322 1.00 88.75 113 SER A O 1
ATOM 894 N N . ASN A 1 114 ? 3.513 -6.775 -13.266 1.00 91.50 114 ASN A N 1
ATOM 895 C CA . ASN A 1 114 ? 2.630 -5.621 -13.437 1.00 91.50 114 ASN A CA 1
ATOM 896 C C . ASN A 1 114 ? 2.659 -4.747 -12.178 1.00 91.50 114 ASN A C 1
ATOM 898 O O . ASN A 1 114 ? 2.784 -5.267 -11.066 1.00 91.50 114 ASN A O 1
ATOM 902 N N . ILE A 1 115 ? 2.518 -3.432 -12.346 1.00 94.62 115 ILE A N 1
ATOM 903 C CA . ILE A 1 115 ? 2.399 -2.509 -11.214 1.00 94.62 115 ILE A CA 1
ATOM 904 C C . ILE A 1 115 ? 1.105 -2.781 -10.441 1.00 94.62 115 ILE A C 1
ATOM 906 O O . ILE A 1 115 ? 0.077 -3.109 -11.033 1.00 94.62 115 ILE A O 1
ATOM 910 N N . HIS A 1 116 ? 1.164 -2.671 -9.122 1.00 95.88 116 HIS A N 1
ATOM 911 C CA . HIS A 1 116 ? 0.044 -2.934 -8.226 1.00 95.88 116 HIS A CA 1
ATOM 912 C C . HIS A 1 116 ? 0.232 -2.177 -6.918 1.00 95.88 116 HIS A C 1
ATOM 914 O O . HIS A 1 116 ? 1.343 -1.778 -6.583 1.00 95.88 116 HIS A O 1
ATOM 920 N N . MET A 1 117 ? -0.857 -2.018 -6.176 1.00 97.00 117 MET A N 1
ATOM 921 C CA . MET A 1 117 ? -0.819 -1.691 -4.760 1.00 97.00 117 MET A CA 1
ATOM 922 C C . MET A 1 117 ? -0.632 -2.986 -3.979 1.00 97.00 117 MET A C 1
ATOM 924 O O . MET A 1 117 ? -1.486 -3.870 -4.046 1.00 97.00 117 MET A O 1
ATOM 928 N N . HIS A 1 118 ? 0.460 -3.091 -3.238 1.00 95.75 118 HIS A N 1
ATOM 929 C CA . HIS A 1 118 ? 0.664 -4.202 -2.318 1.00 95.75 118 HIS A CA 1
ATOM 930 C C . HIS A 1 118 ? 0.084 -3.833 -0.952 1.00 95.75 118 HIS A C 1
ATOM 932 O O . HIS A 1 118 ? 0.420 -2.776 -0.415 1.00 95.75 118 HIS A O 1
ATOM 938 N N . LEU A 1 119 ? -0.786 -4.680 -0.403 1.00 94.94 119 LEU A N 1
ATOM 939 C CA . LEU A 1 119 ? -1.498 -4.436 0.849 1.00 94.94 119 LEU A CA 1
ATOM 940 C C . LEU A 1 119 ? -1.337 -5.614 1.813 1.00 94.94 119 LEU A C 1
ATOM 942 O O . LEU A 1 119 ? -1.607 -6.760 1.461 1.00 94.94 119 LEU A O 1
ATOM 946 N N . GLU A 1 120 ? -0.983 -5.321 3.062 1.00 93.62 120 GLU A N 1
ATOM 947 C CA . GLU A 1 120 ? -0.936 -6.295 4.157 1.00 93.62 120 GLU A CA 1
ATOM 948 C C . GLU A 1 120 ? -1.788 -5.829 5.340 1.00 93.62 120 GLU A C 1
ATOM 950 O O . GLU A 1 120 ? -1.804 -4.646 5.682 1.00 93.62 120 GLU A O 1
ATOM 955 N N . PHE A 1 121 ? -2.444 -6.772 6.019 1.00 91.75 121 PHE A N 1
ATOM 956 C CA . PHE A 1 121 ? -3.037 -6.524 7.334 1.00 91.75 121 PHE A CA 1
ATOM 957 C C . PHE A 1 121 ? -1.995 -6.808 8.417 1.00 91.75 121 PHE A C 1
ATOM 959 O O . PHE A 1 121 ? -1.436 -7.904 8.489 1.00 91.75 121 PHE A O 1
ATOM 966 N N . ARG A 1 122 ? -1.737 -5.820 9.270 1.00 91.81 122 ARG A N 1
ATOM 967 C CA . ARG A 1 122 ? -0.712 -5.852 10.316 1.00 91.81 122 ARG A CA 1
ATOM 968 C C . ARG A 1 122 ? -1.310 -5.529 11.679 1.00 91.81 122 ARG A C 1
ATOM 970 O O . ARG A 1 122 ? -2.338 -4.865 11.769 1.00 91.81 122 ARG A O 1
ATOM 977 N N . SER A 1 123 ? -0.636 -5.969 12.738 1.00 92.56 123 SER A N 1
ATOM 978 C CA . SER A 1 123 ? -0.917 -5.481 14.091 1.00 92.56 123 SER A CA 1
ATOM 979 C C . SER A 1 123 ? -0.403 -4.051 14.239 1.00 92.56 123 SER A C 1
ATOM 981 O O . SER A 1 123 ? 0.693 -3.747 13.765 1.00 92.56 123 SER A O 1
ATOM 983 N N . LEU A 1 124 ? -1.139 -3.206 14.962 1.00 93.94 124 LEU A N 1
ATOM 984 C CA . LEU A 1 124 ? -0.686 -1.871 15.367 1.00 93.94 124 LEU A CA 1
ATOM 985 C C . LEU A 1 124 ? 0.648 -1.908 16.138 1.00 93.94 124 LEU A C 1
ATOM 987 O O . LEU A 1 124 ? 1.414 -0.952 16.091 1.00 93.94 124 LEU A O 1
ATOM 991 N N . HIS A 1 125 ? 0.950 -3.032 16.791 1.00 93.31 125 HIS A N 1
ATOM 992 C CA . HIS A 1 125 ? 2.173 -3.243 17.566 1.00 93.31 125 HIS A CA 1
ATOM 993 C C . HIS A 1 125 ? 3.349 -3.791 16.729 1.00 93.31 125 HIS A C 1
ATOM 995 O O . HIS A 1 125 ? 4.467 -3.866 17.231 1.00 93.31 125 HIS A O 1
ATOM 1001 N N . ASP A 1 126 ? 3.117 -4.194 15.471 1.00 92.69 126 ASP A N 1
ATOM 1002 C CA . ASP A 1 126 ? 4.152 -4.665 14.531 1.00 92.69 126 ASP A CA 1
ATOM 1003 C C . ASP A 1 126 ? 3.808 -4.300 13.061 1.00 92.69 126 ASP A C 1
ATOM 1005 O O . ASP A 1 126 ? 3.629 -5.192 12.211 1.00 92.69 126 ASP A O 1
ATOM 1009 N N . PRO A 1 127 ? 3.668 -2.996 12.731 1.00 91.69 127 PRO A N 1
ATOM 1010 C CA . PRO A 1 127 ? 3.160 -2.579 11.427 1.00 91.69 127 PRO A CA 1
ATOM 1011 C C . PRO A 1 127 ? 4.218 -2.623 10.314 1.00 91.69 127 PRO A C 1
ATOM 1013 O O . PRO A 1 127 ? 3.861 -2.799 9.152 1.00 91.69 127 PRO A O 1
ATOM 1016 N N . TYR A 1 128 ? 5.513 -2.523 10.639 1.00 88.62 128 TYR A N 1
ATOM 1017 C CA . TYR A 1 128 ? 6.579 -2.398 9.633 1.00 88.62 128 TYR A CA 1
ATOM 1018 C C . TYR A 1 128 ? 7.164 -3.732 9.177 1.00 88.62 128 TYR A C 1
ATOM 1020 O O . TYR A 1 128 ? 7.460 -3.890 7.987 1.00 88.62 128 TYR A O 1
ATOM 1028 N N . ARG A 1 129 ? 7.362 -4.686 10.100 1.00 79.88 129 ARG A N 1
ATOM 1029 C CA . ARG A 1 129 ? 8.167 -5.888 9.853 1.00 79.88 129 ARG A CA 1
ATOM 1030 C C . ARG A 1 129 ? 7.662 -6.643 8.629 1.00 79.88 129 ARG A C 1
ATOM 1032 O O . ARG A 1 129 ? 6.530 -7.121 8.595 1.00 79.88 129 ARG A O 1
ATOM 1039 N N . ALA A 1 130 ? 8.530 -6.784 7.632 1.00 68.00 130 ALA A N 1
ATOM 1040 C CA . ALA A 1 130 ? 8.302 -7.734 6.559 1.00 68.00 130 ALA A CA 1
ATOM 1041 C C . ALA A 1 130 ? 8.356 -9.141 7.170 1.00 68.00 130 ALA A C 1
ATOM 1043 O O . ALA A 1 130 ? 9.358 -9.510 7.775 1.00 68.00 130 ALA A O 1
ATOM 1044 N N . LEU A 1 131 ? 7.302 -9.946 7.016 1.00 55.44 131 LEU A N 1
ATOM 1045 C CA . LEU A 1 131 ? 7.340 -11.367 7.406 1.00 55.44 131 LEU A CA 1
ATOM 1046 C C . LEU A 1 131 ? 8.113 -12.227 6.391 1.00 55.44 131 LEU A C 1
ATOM 1048 O O . LEU A 1 131 ? 7.982 -13.448 6.372 1.00 55.44 131 LEU A O 1
ATOM 1052 N N . GLY A 1 132 ? 8.910 -11.579 5.538 1.00 42.59 132 GLY A N 1
ATOM 1053 C CA . GLY A 1 132 ? 9.735 -12.207 4.529 1.00 42.59 132 GLY A CA 1
ATOM 1054 C C . GLY A 1 132 ? 11.111 -12.572 5.063 1.00 42.59 132 GLY A C 1
ATOM 1055 O O . GLY A 1 132 ? 11.972 -11.700 5.115 1.00 42.59 132 GLY A O 1
ATOM 1056 N N . GLY A 1 133 ? 11.284 -13.833 5.466 1.00 34.44 133 GLY A N 1
ATOM 1057 C CA . GLY A 1 133 ? 12.592 -14.467 5.665 1.00 34.44 133 GLY A CA 1
ATOM 1058 C C . GLY A 1 133 ? 13.138 -15.052 4.371 1.00 34.44 133 GLY A C 1
ATOM 1059 O O . GLY A 1 133 ? 12.311 -15.529 3.557 1.00 34.44 133 GLY A O 1
#

Sequence (133 aa):
MGFKLKIPNGCWFSFFNSPYPSHRSSSAIDIYYPEGEGLMPIDEGIVLEVEKFECPVRRADASPFDYLTLIRVGEDVVLKILHVKPNVKPGEKLHLGDPIGKIIVSGFLSPWSNIHMHLEFRSLHDPYRALGG

Foldseek 3Di:
DDFDFAADPPKDKALAPDPFVCSVVSQKMWIGDPVQWDFDRGFKWFWADKDKDAAAQQDPQFDRIKMWIWTDDPDFKIKTKIQFDAPDDGGDMHGGGHTRGGRGRHNVDHPPDDTTIMIGIDTNVGRPDRPGD